Protein AF-0000000067715320 (afdb_homodimer)

Structure (mmCIF, N/CA/C/O backbone):
data_AF-0000000067715320-model_v1
#
loop_
_entity.id
_entity.type
_entity.pdbx_description
1 polymer 'Uncharacterized protein'
#
loop_
_atom_site.group_PDB
_atom_site.id
_atom_site.type_symbol
_atom_site.label_atom_id
_atom_site.label_alt_id
_atom_site.label_comp_id
_atom_site.label_asym_id
_atom_site.label_entity_id
_atom_site.label_seq_id
_atom_site.pdbx_PDB_ins_code
_atom_site.Cartn_x
_atom_site.Cartn_y
_atom_site.Cartn_z
_atom_site.occupancy
_atom_site.B_iso_or_equiv
_atom_site.auth_seq_id
_atom_site.auth_comp_id
_atom_site.auth_asym_id
_atom_site.auth_atom_id
_atom_site.pdbx_PDB_model_num
ATOM 1 N N . MET A 1 1 ? 11.484 23.906 -4.719 1 18.06 1 MET A N 1
ATOM 2 C CA . MET A 1 1 ? 11.25 23.531 -6.109 1 18.06 1 MET A CA 1
ATOM 3 C C . MET A 1 1 ? 12.406 22.703 -6.66 1 18.06 1 MET A C 1
ATOM 5 O O . MET A 1 1 ? 12.586 22.609 -7.875 1 18.06 1 MET A O 1
ATOM 9 N N . GLY A 1 2 ? 13.25 22.422 -5.809 1 20.56 2 GLY A N 1
ATOM 10 C CA . GLY A 1 2 ? 14.312 21.594 -5.254 1 20.56 2 GLY A CA 1
ATOM 11 C C . GLY A 1 2 ? 14.234 20.141 -5.703 1 20.56 2 GLY A C 1
ATOM 12 O O . GLY A 1 2 ? 13.148 19.625 -5.988 1 20.56 2 GLY A O 1
ATOM 13 N N . TYR A 1 3 ? 15.195 19.812 -6.641 1 21.66 3 TYR A N 1
ATOM 14 C CA . TYR A 1 3 ? 15.648 18.5 -7.086 1 21.66 3 TYR A CA 1
ATOM 15 C C . TYR A 1 3 ? 15.453 17.453 -5.992 1 21.66 3 TYR A C 1
ATOM 17 O O . TYR A 1 3 ? 15.672 17.734 -4.812 1 21.66 3 TYR A O 1
ATOM 25 N N . LEU A 1 4 ? 14.242 16.703 -6.074 1 29.47 4 LEU A N 1
ATOM 26 C CA . LEU A 1 4 ? 14.281 15.461 -5.316 1 29.47 4 LEU A CA 1
ATOM 27 C C . LEU A 1 4 ? 15.695 14.891 -5.27 1 29.47 4 LEU A C 1
ATOM 29 O O . LEU A 1 4 ? 16.219 14.445 -6.285 1 29.47 4 LEU A O 1
ATOM 33 N N . GLY A 1 5 ? 16.656 15.609 -5.109 1 28.02 5 GLY A N 1
ATOM 34 C CA . GLY A 1 5 ? 17.984 15.133 -4.754 1 28.02 5 GLY A CA 1
ATOM 35 C C . GLY A 1 5 ? 17.969 13.766 -4.102 1 28.02 5 GLY A C 1
ATOM 36 O O . GLY A 1 5 ? 17.812 13.648 -2.885 1 28.02 5 GLY A O 1
ATOM 37 N N . ILE A 1 6 ? 17.438 12.789 -4.883 1 38.06 6 ILE A N 1
ATOM 38 C CA . ILE A 1 6 ? 17.203 11.352 -4.832 1 38.06 6 ILE A CA 1
ATOM 39 C C . ILE A 1 6 ? 18.469 10.641 -4.363 1 38.06 6 ILE A C 1
ATOM 41 O O . ILE A 1 6 ? 19.422 10.492 -5.125 1 38.06 6 ILE A O 1
ATOM 45 N N . ASP A 1 7 ? 19.062 10.969 -3.422 1 37.03 7 ASP A N 1
ATOM 46 C CA . ASP A 1 7 ? 20.078 10.133 -2.785 1 37.03 7 ASP A CA 1
ATOM 47 C C . ASP A 1 7 ? 19.625 8.68 -2.715 1 37.03 7 ASP A C 1
ATOM 49 O O . 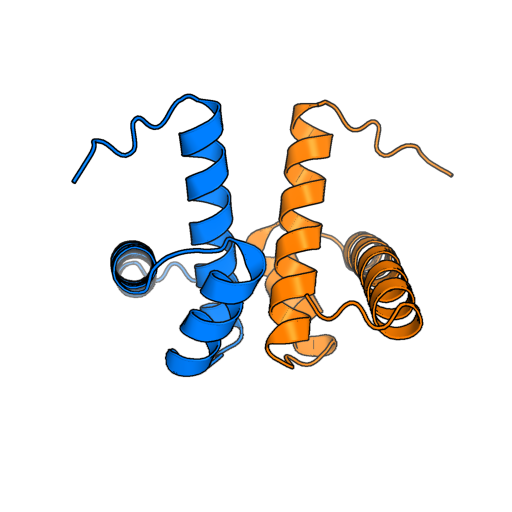ASP A 1 7 ? 18.422 8.391 -2.742 1 37.03 7 ASP A O 1
ATOM 53 N N . ARG A 1 8 ? 20.531 7.773 -3.086 1 42.28 8 ARG A N 1
ATOM 54 C CA . ARG A 1 8 ? 20.297 6.332 -3.109 1 42.28 8 ARG A CA 1
ATOM 55 C C . ARG A 1 8 ? 19.203 5.938 -2.127 1 42.28 8 ARG A C 1
ATOM 57 O O . ARG A 1 8 ? 18.359 5.094 -2.438 1 42.28 8 ARG A O 1
ATOM 64 N N . ASP A 1 9 ? 19.141 6.652 -0.978 1 53.84 9 ASP A N 1
ATOM 65 C CA . ASP A 1 9 ? 18.109 6.492 0.048 1 53.84 9 ASP A CA 1
ATOM 66 C C . ASP A 1 9 ? 16.766 7.02 -0.434 1 53.84 9 ASP A C 1
ATOM 68 O O . ASP A 1 9 ? 15.719 6.465 -0.097 1 53.84 9 ASP A O 1
ATOM 72 N N . ASN A 1 10 ? 16.891 8.039 -1.472 1 62.72 10 ASN A N 1
ATOM 73 C CA . ASN A 1 10 ? 15.672 8.68 -1.943 1 62.72 10 ASN A CA 1
ATOM 74 C C . ASN A 1 10 ? 14.977 7.852 -3.016 1 62.72 10 ASN A C 1
ATOM 76 O O . ASN A 1 10 ? 13.75 7.762 -3.039 1 62.72 10 ASN A O 1
ATOM 80 N N . GLU A 1 11 ? 15.938 7.18 -3.826 1 66.88 11 GLU A N 1
ATOM 81 C CA . GLU A 1 11 ? 15.336 6.383 -4.891 1 66.88 11 GLU A CA 1
ATOM 82 C C . GLU A 1 11 ? 14.555 5.199 -4.324 1 66.88 11 GLU A C 1
ATOM 84 O O . GLU A 1 11 ? 13.445 4.906 -4.773 1 66.88 11 GLU A O 1
ATOM 89 N N . GLU A 1 12 ? 15.18 4.633 -3.348 1 70 12 GLU A N 1
ATOM 90 C CA . GLU A 1 12 ? 14.516 3.494 -2.723 1 70 12 GLU A CA 1
ATOM 91 C C . GLU A 1 12 ? 13.227 3.926 -2.029 1 70 12 GLU A C 1
ATOM 93 O O . GLU A 1 12 ? 12.211 3.221 -2.094 1 70 12 GLU A O 1
ATOM 98 N N . HIS A 1 13 ? 13.352 5.066 -1.397 1 77 13 HIS A N 1
ATOM 99 C CA . HIS A 1 13 ? 12.172 5.617 -0.732 1 77 13 HIS A CA 1
ATOM 100 C C . HIS A 1 13 ? 11.055 5.895 -1.729 1 77 13 HIS A C 1
ATOM 102 O O . HIS A 1 13 ? 9.906 5.523 -1.494 1 77 13 HIS A O 1
ATOM 108 N N . ASN A 1 14 ? 11.398 6.465 -2.863 1 81 14 ASN A N 1
ATOM 109 C CA . ASN A 1 14 ? 10.414 6.77 -3.895 1 81 14 ASN A CA 1
ATOM 110 C C . ASN A 1 14 ? 9.805 5.5 -4.48 1 81 14 ASN A C 1
ATOM 112 O O . ASN A 1 14 ? 8.602 5.449 -4.746 1 81 14 ASN A O 1
ATOM 116 N N . ILE A 1 15 ? 10.641 4.555 -4.672 1 85.06 15 ILE A N 1
ATOM 117 C CA . ILE A 1 15 ? 10.164 3.275 -5.195 1 85.06 15 ILE A CA 1
ATOM 118 C C . ILE A 1 15 ? 9.148 2.668 -4.234 1 85.06 15 ILE A C 1
ATOM 120 O O . ILE A 1 15 ? 8.125 2.133 -4.664 1 85.06 15 ILE A O 1
ATOM 124 N N . HIS A 1 16 ? 9.398 2.816 -2.967 1 86.12 16 HIS A N 1
ATOM 125 C CA . HIS A 1 16 ? 8.492 2.287 -1.956 1 86.12 16 HIS A CA 1
ATOM 126 C C . HIS A 1 16 ? 7.129 2.961 -2.033 1 86.12 16 HIS A C 1
ATOM 128 O O . HIS A 1 16 ? 6.094 2.289 -1.987 1 86.12 16 HIS A O 1
ATOM 134 N N . ILE A 1 17 ? 7.168 4.227 -2.197 1 93.19 17 ILE A N 1
ATOM 135 C CA . ILE A 1 17 ? 5.918 4.977 -2.225 1 93.19 17 ILE A CA 1
ATOM 136 C C . ILE A 1 17 ? 5.133 4.629 -3.486 1 93.19 17 ILE A C 1
ATOM 138 O O . ILE A 1 17 ? 3.924 4.402 -3.43 1 93.19 17 ILE A O 1
ATOM 142 N N . CYS A 1 18 ? 5.836 4.535 -4.594 1 92.75 18 CYS A N 1
ATOM 143 C CA . CYS A 1 18 ? 5.176 4.188 -5.852 1 92.75 18 CYS A CA 1
ATOM 144 C C . CYS A 1 18 ? 4.57 2.793 -5.777 1 92.75 18 CYS A C 1
ATOM 146 O O . CYS A 1 18 ? 3.451 2.574 -6.246 1 92.75 18 CYS A O 1
ATOM 148 N N . THR A 1 19 ? 5.34 1.893 -5.23 1 93.06 19 THR A N 1
ATOM 149 C CA . THR A 1 19 ? 4.836 0.53 -5.102 1 93.06 19 THR A CA 1
ATOM 150 C C . THR A 1 19 ? 3.6 0.491 -4.207 1 93.06 19 THR A C 1
ATOM 152 O O . THR A 1 19 ? 2.643 -0.232 -4.488 1 93.06 19 THR A O 1
ATOM 155 N N . THR A 1 20 ? 3.617 1.262 -3.125 1 95.25 20 THR A N 1
ATOM 156 C CA . THR A 1 20 ? 2.461 1.334 -2.24 1 95.25 20 THR A CA 1
ATOM 157 C C . THR A 1 20 ? 1.254 1.913 -2.975 1 95.25 20 THR A C 1
ATOM 159 O O . THR A 1 20 ? 0.144 1.389 -2.865 1 95.25 20 THR A O 1
ATOM 162 N N . ALA A 1 21 ? 1.438 2.992 -3.648 1 95.94 21 ALA A N 1
ATOM 163 C CA . ALA A 1 21 ? 0.348 3.58 -4.422 1 95.94 21 ALA A CA 1
ATOM 164 C C . ALA A 1 21 ? -0.224 2.572 -5.418 1 95.94 21 ALA A C 1
ATOM 166 O O . ALA A 1 21 ? -1.443 2.447 -5.551 1 95.94 21 ALA A O 1
ATOM 167 N N . ASP A 1 22 ? 0.657 1.841 -6.133 1 94.94 22 ASP A N 1
ATOM 168 C CA . ASP A 1 22 ? 0.228 0.822 -7.086 1 94.94 22 ASP A CA 1
ATOM 169 C C . ASP A 1 22 ? -0.602 -0.26 -6.398 1 94.94 22 ASP A C 1
ATOM 171 O O . ASP A 1 22 ? -1.621 -0.702 -6.934 1 94.94 22 ASP A O 1
ATOM 175 N N . ALA A 1 23 ? -0.175 -0.66 -5.246 1 95.56 23 ALA A N 1
ATOM 176 C CA . ALA A 1 23 ? -0.895 -1.659 -4.461 1 95.56 23 ALA A CA 1
ATOM 177 C C . ALA A 1 23 ? -2.281 -1.156 -4.07 1 95.56 23 ALA A C 1
ATOM 179 O O . ALA A 1 23 ? -3.256 -1.913 -4.105 1 95.56 23 ALA A O 1
ATOM 180 N N . LEU A 1 24 ? -2.387 0.057 -3.684 1 97.44 24 LEU A N 1
ATOM 181 C CA . LEU A 1 24 ? -3.672 0.651 -3.336 1 97.44 24 LEU A CA 1
ATOM 182 C C . LEU A 1 24 ? -4.602 0.686 -4.547 1 97.44 24 LEU A C 1
ATOM 184 O O . LEU A 1 24 ? -5.785 0.356 -4.438 1 97.44 24 LEU A O 1
ATOM 188 N N . TYR A 1 25 ? -4.062 1.034 -5.68 1 94.81 25 TYR A N 1
ATOM 189 C CA . TYR A 1 25 ? -4.84 0.988 -6.91 1 94.81 25 TYR A CA 1
ATOM 190 C C . TYR A 1 25 ? -5.332 -0.427 -7.195 1 94.81 25 TYR A C 1
ATOM 192 O O . TYR A 1 25 ? -6.488 -0.627 -7.566 1 94.81 25 TYR A O 1
ATOM 200 N N . GLU A 1 26 ? -4.375 -1.311 -7.055 1 94.5 26 GLU A N 1
ATOM 201 C CA . GLU A 1 26 ? -4.723 -2.709 -7.289 1 94.5 26 GLU A CA 1
ATOM 202 C C . GLU A 1 26 ? -5.875 -3.148 -6.395 1 94.5 26 GLU A C 1
ATOM 204 O O . GLU A 1 26 ? -6.711 -3.957 -6.801 1 94.5 26 GLU A O 1
ATOM 209 N N . ALA A 1 27 ? -5.914 -2.664 -5.227 1 96.12 27 ALA A N 1
ATOM 210 C CA . ALA A 1 27 ? -6.973 -2.971 -4.266 1 96.12 27 ALA A CA 1
ATOM 211 C C . ALA A 1 27 ? -8.219 -2.129 -4.535 1 96.12 27 ALA A C 1
ATOM 213 O O . ALA A 1 27 ? -9.148 -2.109 -3.729 1 96.12 27 ALA A O 1
ATOM 214 N N . GLN A 1 28 ? -8.188 -1.344 -5.574 1 95.06 28 GLN A N 1
ATOM 215 C CA . GLN A 1 28 ? -9.312 -0.543 -6.051 1 95.06 28 GLN A CA 1
ATOM 216 C C . GLN A 1 28 ? -9.672 0.552 -5.047 1 95.06 28 GLN A C 1
ATOM 218 O O . GLN A 1 28 ? -10.844 0.906 -4.898 1 95.06 28 GLN A O 1
ATOM 223 N N . VAL A 1 29 ? -8.781 1.015 -4.352 1 96 29 VAL A N 1
ATOM 224 C CA . VAL A 1 29 ? -8.969 2.17 -3.482 1 96 29 VAL A CA 1
ATOM 225 C C . VAL A 1 29 ? -9.148 3.43 -4.328 1 96 29 VAL A C 1
ATOM 227 O O . VAL A 1 29 ? -8.461 3.605 -5.34 1 96 29 VAL A O 1
ATOM 230 N N . SER A 1 30 ? -10.031 4.266 -3.846 1 96 30 SER A N 1
ATOM 231 C CA . SER A 1 30 ? -10.289 5.48 -4.613 1 96 30 SER A CA 1
ATOM 232 C C . SER A 1 30 ? -9.086 6.418 -4.574 1 96 30 SER A C 1
ATOM 234 O O . SER A 1 30 ? -8.328 6.43 -3.6 1 96 30 SER A O 1
ATOM 236 N N . VAL A 1 31 ? -9 7.309 -5.637 1 95.56 31 VAL A N 1
ATO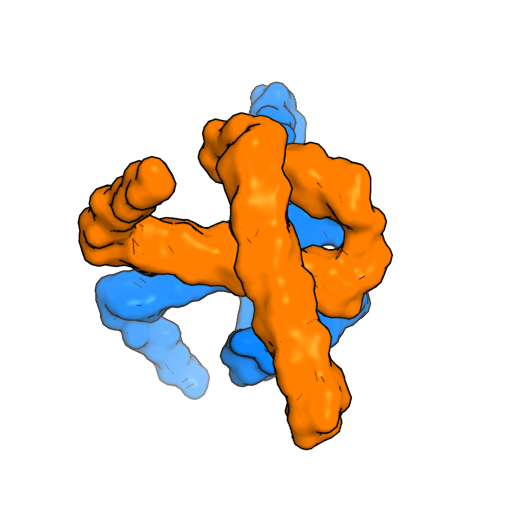M 237 C CA . VAL A 1 31 ? -7.875 8.234 -5.746 1 95.56 31 VAL A CA 1
ATOM 238 C C . VAL A 1 31 ? -7.855 9.172 -4.539 1 95.56 31 VAL A C 1
ATOM 240 O O . VAL A 1 31 ? -6.789 9.5 -4.02 1 95.56 31 VAL A O 1
ATOM 243 N N . TYR A 1 32 ? -9.008 9.578 -4.133 1 96.31 32 TYR A N 1
ATOM 244 C CA . TYR A 1 32 ? -9.117 10.453 -2.969 1 96.31 32 TYR A CA 1
ATOM 245 C C . TYR A 1 32 ? -8.539 9.781 -1.728 1 96.31 32 TYR A C 1
ATOM 247 O O . TYR A 1 32 ? -7.777 10.406 -0.977 1 96.31 32 TYR A O 1
ATOM 255 N N . GLU A 1 33 ? -8.867 8.578 -1.537 1 96.44 33 GLU A N 1
ATOM 256 C CA . GLU A 1 33 ? -8.383 7.828 -0.386 1 96.44 33 GLU A CA 1
ATOM 257 C C . GLU A 1 33 ? -6.887 7.543 -0.507 1 96.44 33 GLU A C 1
ATOM 259 O O . GLU A 1 33 ? -6.172 7.512 0.498 1 96.44 33 GLU A O 1
ATOM 264 N N . ILE A 1 34 ? -6.387 7.344 -1.718 1 97.31 34 ILE A N 1
ATOM 265 C CA . ILE A 1 34 ? -4.957 7.148 -1.937 1 97.31 34 ILE A CA 1
ATOM 266 C C . ILE A 1 34 ? -4.199 8.414 -1.537 1 97.31 34 ILE A C 1
ATOM 268 O O . ILE A 1 34 ? -3.162 8.336 -0.876 1 97.31 34 ILE A O 1
ATOM 272 N N . HIS A 1 35 ? -4.707 9.578 -1.853 1 95.88 35 HIS A N 1
ATOM 273 C CA . HIS A 1 35 ? -4.117 10.852 -1.453 1 95.88 35 HIS A CA 1
ATOM 274 C C . HIS A 1 35 ? -3.982 10.945 0.063 1 95.88 35 HIS A C 1
ATOM 276 O O . HIS A 1 35 ? -2.914 11.281 0.577 1 95.88 35 HIS A O 1
ATOM 282 N N . ARG A 1 36 ? -5.039 10.648 0.688 1 95.94 36 ARG A N 1
ATOM 283 C CA . ARG A 1 36 ? -5.074 10.758 2.143 1 95.94 36 ARG A CA 1
ATOM 284 C C . ARG A 1 36 ? -4.039 9.836 2.783 1 95.94 36 ARG A C 1
ATOM 286 O O . ARG A 1 36 ? -3.289 10.258 3.666 1 95.94 36 ARG A O 1
ATOM 293 N N . VAL A 1 37 ? -4.027 8.602 2.342 1 95.31 37 VAL A N 1
ATOM 294 C CA . VAL A 1 37 ? -3.16 7.59 2.936 1 95.31 37 VAL A CA 1
ATOM 295 C C . VAL A 1 37 ? -1.697 7.953 2.691 1 95.31 37 VAL A C 1
ATOM 297 O O . VAL A 1 37 ? -0.88 7.918 3.613 1 95.31 37 VAL A O 1
ATOM 300 N N . LEU A 1 38 ? -1.332 8.297 1.469 1 95.25 38 LEU A N 1
ATOM 301 C CA . LEU A 1 38 ? 0.053 8.641 1.171 1 95.25 38 LEU A CA 1
ATOM 302 C C . LEU A 1 38 ? 0.481 9.883 1.953 1 95.25 38 LEU A C 1
ATOM 304 O O . LEU A 1 38 ? 1.612 9.953 2.438 1 95.25 38 LEU A O 1
ATOM 308 N N . ALA A 1 39 ? -0.383 10.875 2.039 1 94.12 39 ALA A N 1
ATOM 309 C CA . ALA A 1 39 ? -0.08 12.07 2.816 1 94.12 39 ALA A CA 1
ATOM 310 C C . ALA A 1 39 ? 0.195 11.727 4.277 1 94.12 39 ALA A C 1
ATOM 312 O O . ALA A 1 39 ? 1.142 12.242 4.875 1 94.12 39 ALA A O 1
ATOM 313 N N . LYS A 1 40 ? -0.628 10.883 4.816 1 91.62 40 LYS A N 1
ATOM 314 C CA . LYS A 1 40 ? -0.534 10.5 6.223 1 91.62 40 LYS A CA 1
ATOM 315 C C . LYS A 1 40 ? 0.755 9.734 6.5 1 91.62 40 LYS A C 1
ATOM 317 O O . LYS A 1 40 ? 1.434 9.984 7.496 1 91.62 40 LYS A O 1
ATOM 322 N N . PHE A 1 41 ? 1.154 8.75 5.645 1 91.62 41 PHE A N 1
ATOM 323 C CA . PHE A 1 41 ? 2.238 7.812 5.91 1 91.62 41 PHE A CA 1
ATOM 324 C C . PHE A 1 41 ? 3.588 8.43 5.57 1 91.62 41 PHE A C 1
ATOM 326 O O . PHE A 1 41 ? 4.605 8.078 6.168 1 91.62 41 PHE A O 1
ATOM 333 N N . TRP A 1 42 ? 3.574 9.281 4.645 1 91.44 42 TRP A N 1
ATOM 334 C CA . TRP A 1 42 ? 4.875 9.75 4.188 1 91.44 42 TRP A CA 1
ATOM 335 C C . TRP A 1 42 ? 4.953 11.273 4.238 1 91.44 42 TRP A C 1
ATOM 337 O O . TRP A 1 42 ? 5.914 11.867 3.744 1 91.44 42 TRP A O 1
ATOM 347 N N . ASN A 1 43 ? 3.965 11.938 4.777 1 90.56 43 ASN A N 1
ATOM 348 C CA . ASN A 1 43 ? 3.936 13.391 4.934 1 90.56 43 ASN A CA 1
ATOM 349 C C . ASN A 1 43 ? 4.199 14.102 3.609 1 90.56 43 ASN A C 1
ATOM 351 O O . ASN A 1 43 ? 5.047 14.992 3.535 1 90.56 43 ASN A O 1
ATOM 355 N N . LEU A 1 44 ? 3.613 13.656 2.592 1 91.19 44 LEU A N 1
ATOM 356 C CA . LEU A 1 44 ? 3.785 14.219 1.256 1 91.19 44 LEU A CA 1
ATOM 357 C C . LEU A 1 44 ? 2.793 15.352 1.007 1 91.19 44 LEU A C 1
ATOM 359 O O . LEU A 1 44 ? 1.684 15.336 1.543 1 91.19 44 LEU A O 1
ATOM 363 N N . THR A 1 45 ? 3.268 16.266 0.203 1 92.62 45 THR A N 1
ATOM 364 C CA . THR A 1 45 ? 2.355 17.312 -0.248 1 92.62 45 THR A CA 1
ATOM 365 C C . THR A 1 45 ? 1.438 16.781 -1.35 1 92.62 45 THR A C 1
ATOM 367 O O . THR A 1 45 ? 1.708 15.75 -1.95 1 92.62 45 THR A O 1
ATOM 370 N N . CYS A 1 46 ? 0.368 17.594 -1.547 1 93.19 46 CYS A N 1
ATOM 371 C CA . CYS A 1 46 ? -0.558 17.25 -2.617 1 93.19 46 CYS A CA 1
ATOM 372 C C . CYS A 1 46 ? 0.164 17.172 -3.959 1 93.19 46 CYS A C 1
ATOM 374 O O . C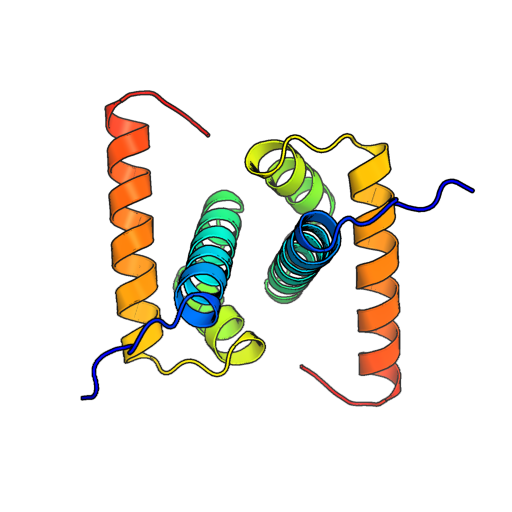YS A 1 46 ? -0.056 16.234 -4.734 1 93.19 46 CYS A O 1
ATOM 376 N N . HIS A 1 47 ? 1.037 18.094 -4.16 1 92.31 47 HIS A N 1
ATOM 377 C CA . HIS A 1 47 ? 1.751 18.141 -5.434 1 92.31 47 HIS A CA 1
ATOM 378 C C . HIS A 1 47 ? 2.637 16.906 -5.605 1 92.31 47 HIS A C 1
ATOM 380 O O . HIS A 1 47 ? 2.641 16.281 -6.668 1 92.31 47 HIS A O 1
ATOM 386 N N . GLN A 1 48 ? 3.322 16.578 -4.648 1 92.5 48 GLN A N 1
ATOM 387 C CA . GLN A 1 48 ? 4.176 15.391 -4.68 1 92.5 48 GLN A CA 1
ATOM 388 C C . GLN A 1 48 ? 3.352 14.125 -4.906 1 92.5 48 GLN A C 1
ATOM 390 O O . GLN A 1 48 ? 3.752 13.242 -5.672 1 92.5 48 GLN A O 1
ATOM 395 N N . ILE A 1 49 ? 2.203 14.062 -4.258 1 94.94 49 ILE A N 1
ATOM 396 C CA . ILE A 1 49 ? 1.334 12.898 -4.398 1 94.94 49 ILE A CA 1
ATOM 397 C C . ILE A 1 49 ? 0.843 12.789 -5.84 1 94.94 49 ILE A C 1
ATOM 399 O O . ILE A 1 49 ? 0.838 11.703 -6.426 1 94.94 49 ILE A O 1
ATOM 403 N N . GLU A 1 50 ? 0.482 13.859 -6.379 1 94.38 50 GLU A N 1
ATOM 404 C CA . GLU A 1 50 ? 0 13.859 -7.754 1 94.38 50 GLU A CA 1
ATOM 405 C C . GLU A 1 50 ? 1.086 13.398 -8.719 1 94.38 50 GLU A C 1
ATOM 407 O O . GLU A 1 50 ? 0.809 12.648 -9.656 1 94.38 50 GLU A O 1
ATOM 412 N N . GLU A 1 51 ? 2.24 13.82 -8.508 1 92.56 51 GLU A N 1
ATOM 413 C CA . GLU A 1 51 ? 3.35 13.375 -9.352 1 92.56 51 GLU A CA 1
ATOM 414 C C . GLU A 1 51 ? 3.535 11.867 -9.266 1 92.56 51 GLU A C 1
ATOM 416 O O . GLU A 1 51 ? 3.736 11.203 -10.289 1 92.56 51 GLU A O 1
ATOM 421 N N . ILE A 1 52 ? 3.568 11.398 -8.086 1 92.56 52 ILE A N 1
ATOM 422 C CA . ILE A 1 52 ? 3.717 9.961 -7.855 1 92.56 52 ILE A CA 1
ATOM 423 C C . ILE A 1 52 ? 2.59 9.211 -8.555 1 92.56 52 ILE A C 1
ATOM 425 O O . ILE A 1 52 ? 2.832 8.211 -9.242 1 92.56 52 ILE A O 1
ATOM 429 N N . LEU A 1 53 ? 1.351 9.656 -8.344 1 95.69 53 LEU A N 1
ATOM 430 C CA . LEU A 1 53 ? 0.204 8.969 -8.922 1 95.69 53 LEU A CA 1
ATOM 431 C C . LEU A 1 53 ? 0.261 9.008 -10.445 1 95.69 53 LEU A C 1
ATOM 433 O O . LEU A 1 53 ? -0.148 8.055 -11.117 1 95.69 53 LEU A O 1
ATOM 437 N N . ASP A 1 54 ? 0.792 10.062 -10.969 1 93.56 54 ASP A N 1
ATOM 438 C CA . ASP A 1 54 ? 0.954 10.148 -12.414 1 93.56 54 ASP A CA 1
ATOM 439 C C . ASP A 1 54 ? 1.907 9.07 -12.922 1 93.56 54 ASP A C 1
ATOM 441 O O . ASP A 1 54 ? 1.625 8.406 -13.922 1 93.56 54 ASP A O 1
AT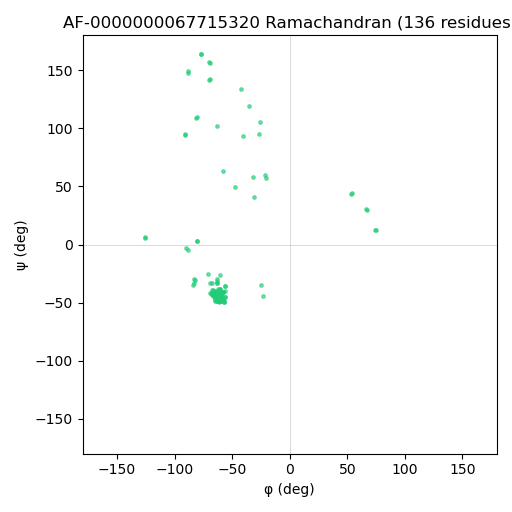OM 445 N N . ILE A 1 55 ? 2.979 8.992 -12.273 1 92.19 55 ILE A N 1
ATOM 446 C CA . ILE A 1 55 ? 3.975 7.992 -12.641 1 92.19 55 ILE A CA 1
ATOM 447 C C . ILE A 1 55 ? 3.355 6.598 -12.57 1 92.19 55 ILE A C 1
ATOM 449 O O . ILE A 1 55 ? 3.516 5.793 -13.492 1 92.19 55 ILE A O 1
ATOM 453 N N . VAL A 1 56 ? 2.658 6.316 -11.5 1 93.31 56 VAL A N 1
ATOM 454 C CA . VAL A 1 56 ? 2.09 4.992 -11.266 1 93.31 56 VAL A CA 1
ATOM 455 C C . VAL A 1 56 ? 0.99 4.711 -12.281 1 93.31 56 VAL A C 1
ATOM 457 O O . VAL A 1 56 ? 0.908 3.609 -12.828 1 93.31 56 VAL A O 1
ATOM 460 N N . ASP A 1 57 ? 0.196 5.672 -12.492 1 90.94 57 ASP A N 1
ATOM 461 C CA . ASP A 1 57 ? -0.876 5.504 -13.469 1 90.94 57 ASP A CA 1
ATOM 462 C C . ASP A 1 57 ? -0.315 5.195 -14.852 1 90.94 57 ASP A C 1
ATOM 464 O O . ASP A 1 57 ? -0.842 4.336 -15.57 1 90.94 57 ASP A O 1
ATOM 468 N N . GLU A 1 58 ? 0.653 5.863 -15.203 1 89.12 58 GLU A N 1
ATOM 469 C CA . GLU A 1 58 ? 1.275 5.609 -16.5 1 89.12 58 GLU A CA 1
ATOM 470 C C . GLU A 1 58 ? 1.814 4.184 -16.578 1 89.12 58 GLU A C 1
ATOM 472 O O . GLU A 1 58 ? 1.606 3.494 -17.578 1 89.12 58 GLU A O 1
ATOM 477 N N . ALA A 1 59 ? 2.539 3.828 -15.586 1 87.06 59 ALA A N 1
ATOM 478 C CA . ALA A 1 59 ? 3.074 2.471 -15.547 1 87.06 59 ALA A CA 1
ATOM 479 C C . ALA A 1 59 ? 1.957 1.437 -15.648 1 87.06 59 ALA A C 1
ATOM 481 O O . ALA A 1 59 ? 2.105 0.418 -16.328 1 87.06 59 ALA A O 1
ATOM 482 N N . ARG A 1 60 ? 0.806 1.675 -14.969 1 88.38 60 ARG A N 1
ATOM 483 C CA . ARG A 1 60 ? -0.319 0.745 -14.992 1 88.38 60 ARG A CA 1
ATOM 484 C C . ARG A 1 60 ? -0.947 0.685 -16.375 1 88.38 60 ARG A C 1
ATOM 486 O O . ARG A 1 60 ? -1.337 -0.388 -16.844 1 88.38 60 ARG A O 1
ATOM 493 N N . ARG A 1 61 ? -1.025 1.775 -16.969 1 86.88 61 ARG A N 1
ATOM 494 C CA . ARG A 1 61 ? -1.56 1.816 -18.328 1 86.88 61 ARG A CA 1
ATOM 495 C C . ARG A 1 61 ? -0.664 1.046 -19.297 1 86.88 61 ARG A C 1
ATOM 497 O O . ARG A 1 61 ? -1.154 0.308 -20.156 1 86.88 61 ARG A O 1
ATOM 504 N N . ASP A 1 62 ? 0.563 1.194 -19.141 1 84.69 62 ASP A N 1
ATOM 505 C CA . ASP A 1 62 ? 1.513 0.482 -19.984 1 84.69 62 ASP A CA 1
ATOM 506 C C . ASP A 1 62 ? 1.387 -1.028 -19.812 1 84.69 62 ASP A C 1
ATOM 508 O O . ASP A 1 62 ? 1.425 -1.781 -20.781 1 84.69 62 ASP A O 1
ATOM 512 N N . ARG A 1 63 ? 1.244 -1.455 -18.578 1 80.12 63 ARG A N 1
ATOM 513 C CA . ARG A 1 63 ? 1.103 -2.879 -18.297 1 80.12 63 ARG A CA 1
ATOM 514 C C . ARG A 1 63 ? -0.183 -3.434 -18.906 1 80.12 63 ARG A C 1
ATOM 516 O O . ARG A 1 63 ? -0.197 -4.547 -19.422 1 80.12 63 ARG A O 1
ATOM 523 N N . ARG A 1 64 ? -1.216 -2.678 -18.766 1 81.88 64 ARG A N 1
ATOM 524 C CA . ARG A 1 64 ? -2.492 -3.102 -19.328 1 81.88 64 ARG A CA 1
ATOM 525 C C . ARG A 1 64 ? -2.412 -3.199 -20.859 1 81.88 64 ARG A C 1
ATOM 527 O O . ARG A 1 64 ? -2.949 -4.137 -21.453 1 81.88 64 ARG A O 1
ATOM 534 N N . ALA A 1 65 ? -1.786 -2.252 -21.406 1 82.38 65 ALA A N 1
ATOM 535 C CA . ALA A 1 65 ? -1.667 -2.238 -22.859 1 82.38 65 ALA A CA 1
ATOM 536 C C . ALA A 1 65 ? -0.874 -3.443 -23.344 1 82.38 65 ALA A C 1
ATOM 538 O O . ALA A 1 65 ? -1.161 -3.986 -24.422 1 82.38 65 ALA A O 1
ATOM 539 N N . LEU A 1 66 ? 0.028 -3.871 -22.547 1 84.44 66 LEU A N 1
ATOM 540 C CA . LEU A 1 66 ? 0.896 -4.984 -22.906 1 84.44 66 LEU A CA 1
ATOM 541 C C . LEU A 1 66 ? 0.273 -6.316 -22.516 1 84.44 66 LEU A C 1
ATOM 543 O O . LEU A 1 66 ? 0.779 -7.379 -22.875 1 84.44 66 LEU A O 1
ATOM 547 N N . GLY A 1 67 ? -0.861 -6.238 -21.844 1 74.94 67 GLY A N 1
ATOM 548 C CA . GLY A 1 67 ? -1.521 -7.449 -21.375 1 74.94 67 GLY A CA 1
ATOM 549 C C . GLY A 1 67 ? -0.839 -8.078 -20.188 1 74.94 67 GLY A C 1
ATOM 550 O O . GLY A 1 67 ? -0.943 -9.289 -19.969 1 74.94 67 GLY A O 1
ATOM 551 N N . VAL A 1 68 ? 0.049 -7.336 -19.625 1 64.25 68 VAL A N 1
ATOM 552 C CA . VAL A 1 68 ? 0.779 -7.848 -18.469 1 64.25 68 VAL A CA 1
ATOM 553 C C . VAL A 1 68 ? 0.048 -7.469 -17.188 1 64.25 68 VAL A C 1
ATOM 555 O O . VAL A 1 68 ? -0.348 -6.312 -17.016 1 64.25 68 VAL A O 1
ATOM 558 N N . ASP A 1 69 ? -0.732 -8.219 -16.641 1 57.62 69 ASP A N 1
ATOM 559 C CA . ASP A 1 69 ? -1.342 -7.98 -15.336 1 57.62 69 ASP A CA 1
ATOM 560 C C . ASP A 1 69 ? -0.387 -8.359 -14.203 1 57.62 69 ASP A C 1
ATOM 562 O O . ASP A 1 69 ? 0.307 -9.375 -14.289 1 57.62 69 ASP A O 1
ATOM 566 N N . ILE A 1 70 ? 0.037 -7.293 -13.586 1 54.19 70 ILE A N 1
ATOM 567 C CA . ILE A 1 70 ? 0.786 -7.758 -12.422 1 54.19 70 ILE A CA 1
ATOM 568 C C . ILE A 1 70 ? -0.096 -8.672 -11.57 1 54.19 70 ILE A C 1
ATOM 570 O O . ILE A 1 70 ? -1.309 -8.469 -11.484 1 54.19 70 ILE A O 1
ATOM 574 N N . MET B 1 1 ? 12.039 -21.203 14.57 1 18.52 1 MET B N 1
ATOM 575 C CA . MET B 1 1 ? 11.562 -19.844 14.766 1 18.52 1 MET B CA 1
ATOM 576 C C . MET B 1 1 ? 12.383 -18.859 13.938 1 18.52 1 MET B C 1
ATOM 578 O O . MET B 1 1 ? 13.477 -18.469 14.336 1 18.52 1 MET B O 1
ATOM 582 N N . GLY B 1 2 ? 12.641 -19.125 12.766 1 22.44 2 GLY B N 1
ATOM 583 C CA . GLY B 1 2 ? 13.617 -18.844 11.727 1 22.44 2 GLY B CA 1
ATOM 584 C C . GLY B 1 2 ? 13.648 -17.375 11.336 1 22.44 2 GLY B C 1
ATOM 585 O O . GLY B 1 2 ? 12.602 -16.734 11.25 1 22.44 2 GLY B O 1
ATOM 586 N N . TYR B 1 3 ? 14.68 -16.75 11.883 1 23 3 TYR B N 1
ATOM 587 C CA . TYR B 1 3 ? 15.18 -15.398 11.664 1 23 3 TYR B CA 1
ATOM 588 C C . TYR B 1 3 ? 15.133 -15.039 10.18 1 23 3 TYR B C 1
ATOM 590 O O . TYR B 1 3 ? 15.508 -15.844 9.328 1 23 3 TYR B O 1
ATOM 598 N N . LEU B 1 4 ? 14.039 -14.422 9.789 1 30.67 4 LEU B N 1
ATOM 599 C CA . LEU B 1 4 ? 14.234 -13.711 8.531 1 30.67 4 LEU B CA 1
ATOM 600 C C . LEU B 1 4 ? 15.664 -13.195 8.406 1 30.67 4 LEU B C 1
ATOM 602 O O . LEU B 1 4 ? 16.125 -12.422 9.242 1 30.67 4 LEU B O 1
ATOM 606 N N . GLY B 1 5 ? 16.594 -13.992 8.469 1 30.56 5 GLY B N 1
ATOM 607 C CA . GLY B 1 5 ? 17.922 -13.586 8.047 1 30.56 5 GLY B CA 1
ATOM 608 C C . GLY B 1 5 ? 17.922 -12.383 7.121 1 30.56 5 GLY B C 1
ATOM 609 O O . GLY B 1 5 ? 17.844 -12.539 5.898 1 30.56 5 GLY B O 1
ATOM 610 N N . ILE B 1 6 ? 17.328 -11.312 7.668 1 36.97 6 ILE B N 1
ATOM 611 C CA . ILE B 1 6 ? 17.016 -10.023 7.062 1 36.97 6 ILE B CA 1
ATOM 612 C C . ILE B 1 6 ? 18.297 -9.383 6.527 1 36.97 6 ILE B C 1
ATOM 614 O O . ILE B 1 6 ? 19.188 -9.031 7.297 1 36.97 6 ILE B O 1
ATOM 618 N N . ASP B 1 7 ? 18.891 -9.867 5.699 1 38 7 ASP B N 1
ATOM 619 C CA . ASP B 1 7 ? 19.844 -9.094 4.926 1 38 7 ASP B CA 1
ATOM 620 C C . ASP B 1 7 ? 19.359 -7.664 4.707 1 38 7 ASP B C 1
ATOM 622 O O . ASP B 1 7 ? 18.141 -7.426 4.621 1 38 7 ASP B O 1
ATOM 626 N N . ARG B 1 8 ? 20.172 -6.785 5.227 1 44.22 8 ARG B N 1
ATOM 627 C CA . ARG B 1 8 ? 19.859 -5.359 5.176 1 44.22 8 ARG B CA 1
ATOM 628 C C . ARG B 1 8 ? 18.906 -5.047 4.031 1 44.22 8 ARG B C 1
ATOM 630 O O . ARG B 1 8 ? 17.984 -4.234 4.184 1 44.22 8 ARG B O 1
ATOM 637 N N . ASP B 1 9 ? 19.234 -5.672 2.85 1 54.5 9 ASP B N 1
ATOM 638 C CA . ASP B 1 9 ? 18.328 -5.57 1.705 1 54.5 9 ASP B CA 1
ATOM 639 C C . ASP B 1 9 ? 16.953 -6.16 2.031 1 54.5 9 ASP B C 1
ATOM 641 O O . ASP B 1 9 ? 15.93 -5.652 1.572 1 54.5 9 ASP B O 1
ATOM 645 N N . ASN B 1 10 ? 17.062 -7.164 3.068 1 63.41 10 ASN B N 1
ATOM 646 C CA . ASN B 1 10 ? 15.836 -7.875 3.426 1 63.41 10 ASN B CA 1
ATOM 647 C C . ASN B 1 10 ? 15 -7.078 4.422 1 63.41 10 ASN B C 1
ATOM 649 O O 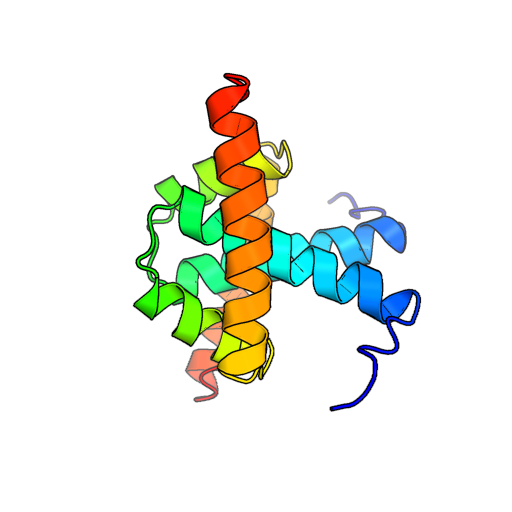. ASN B 1 10 ? 13.766 -7.066 4.332 1 63.41 10 ASN B O 1
ATOM 653 N N . GLU B 1 11 ? 15.836 -6.312 5.312 1 67.69 11 GLU B N 1
ATOM 654 C CA . GLU B 1 11 ? 15.094 -5.555 6.312 1 67.69 11 GLU B CA 1
ATOM 655 C C . GLU B 1 11 ? 14.312 -4.41 5.672 1 67.69 11 GLU B C 1
ATOM 657 O O . GLU B 1 11 ? 13.148 -4.176 6.008 1 67.69 11 GLU B O 1
ATOM 662 N N . GLU B 1 12 ? 14.992 -3.791 4.75 1 70.75 12 GLU B N 1
ATOM 663 C CA . GLU B 1 12 ? 14.32 -2.689 4.062 1 70.75 12 GLU B CA 1
ATOM 664 C C . GLU B 1 12 ? 13.133 -3.186 3.248 1 70.75 12 GLU B C 1
ATOM 666 O O . GLU B 1 12 ? 12.086 -2.537 3.217 1 70.75 12 GLU B O 1
ATOM 671 N N . HIS B 1 13 ? 13.383 -4.316 2.627 1 78.25 13 HIS B N 1
ATOM 672 C CA . HIS B 1 13 ? 12.312 -4.938 1.856 1 78.25 13 HIS B CA 1
ATOM 673 C C . HIS B 1 13 ? 11.117 -5.273 2.744 1 78.25 13 HIS B C 1
ATOM 675 O O . HIS B 1 13 ? 9.977 -4.961 2.4 1 78.25 13 HIS B O 1
ATOM 681 N N . ASN B 1 14 ? 11.383 -5.82 3.889 1 81.31 14 ASN B N 1
ATOM 682 C CA . ASN B 1 14 ? 10.32 -6.18 4.824 1 81.31 14 ASN B CA 1
ATOM 683 C C . ASN B 1 14 ? 9.594 -4.949 5.352 1 81.31 14 ASN B C 1
ATOM 685 O O . ASN B 1 14 ? 8.367 -4.961 5.508 1 81.31 14 ASN B O 1
ATOM 689 N N . ILE B 1 15 ? 10.344 -3.963 5.629 1 84.88 15 ILE B N 1
ATOM 690 C CA . ILE B 1 15 ? 9.758 -2.717 6.109 1 84.88 15 ILE B CA 1
ATOM 691 C C . ILE B 1 15 ? 8.812 -2.154 5.055 1 84.88 15 ILE B C 1
ATOM 693 O O . ILE B 1 15 ? 7.723 -1.676 5.383 1 84.88 15 ILE B O 1
ATOM 697 N N . HIS B 1 16 ? 9.195 -2.283 3.812 1 86.25 16 HIS B N 1
ATOM 698 C CA . HIS B 1 16 ? 8.359 -1.797 2.719 1 86.25 16 HIS B CA 1
ATOM 699 C C . HIS B 1 16 ? 7.031 -2.547 2.662 1 86.25 16 HIS B C 1
ATOM 701 O O . HIS B 1 16 ? 5.973 -1.934 2.51 1 86.25 16 HIS B O 1
ATOM 707 N N . ILE B 1 17 ? 7.133 -3.805 2.814 1 93.62 17 ILE B N 1
ATOM 708 C CA . ILE B 1 17 ? 5.93 -4.625 2.725 1 93.62 17 ILE B CA 1
ATOM 709 C C . ILE B 1 17 ? 5.008 -4.32 3.902 1 93.62 17 ILE B C 1
ATOM 711 O O . ILE B 1 17 ? 3.799 -4.16 3.727 1 93.62 17 ILE B O 1
ATOM 715 N N . CYS B 1 18 ? 5.578 -4.199 5.074 1 93.06 18 CYS B N 1
ATOM 716 C CA . CYS B 1 18 ? 4.785 -3.891 6.258 1 93.06 18 CYS B CA 1
ATOM 717 C C . CYS B 1 18 ? 4.117 -2.525 6.125 1 93.06 18 CYS B C 1
ATOM 719 O O . CYS B 1 18 ? 2.949 -2.365 6.48 1 93.06 18 CYS B O 1
ATOM 721 N N . THR B 1 19 ? 4.879 -1.582 5.66 1 93.06 19 THR B N 1
ATOM 722 C CA . THR B 1 19 ? 4.32 -0.247 5.477 1 93.06 19 THR B CA 1
ATOM 723 C C . THR B 1 19 ? 3.178 -0.272 4.465 1 93.06 19 THR B C 1
ATOM 725 O O . THR B 1 19 ? 2.158 0.395 4.652 1 93.06 19 THR B O 1
ATOM 728 N N . THR B 1 20 ? 3.354 -1.033 3.387 1 95.31 20 THR B N 1
ATOM 729 C CA . THR B 1 20 ? 2.293 -1.161 2.393 1 95.31 20 THR B CA 1
ATOM 730 C C . THR B 1 20 ? 1.053 -1.804 3.006 1 95.31 20 THR B C 1
ATOM 732 O O . THR B 1 20 ? -0.067 -1.338 2.785 1 95.31 20 THR B O 1
ATOM 735 N N . ALA B 1 21 ? 1.231 -2.867 3.695 1 96 21 ALA B N 1
ATOM 736 C CA . ALA B 1 21 ? 0.103 -3.514 4.359 1 96 21 ALA B CA 1
ATOM 737 C C . ALA B 1 21 ? -0.619 -2.539 5.285 1 96 21 ALA B C 1
ATOM 739 O O . ALA B 1 21 ? -1.851 -2.479 5.297 1 96 21 ALA B O 1
ATOM 740 N N . ASP B 1 22 ? 0.131 -1.771 6.09 1 94.94 22 ASP B N 1
ATOM 741 C CA . ASP B 1 22 ? -0.446 -0.778 6.992 1 94.94 22 ASP B CA 1
ATOM 742 C C . ASP B 1 22 ? -1.256 0.26 6.219 1 94.94 22 ASP B C 1
ATOM 744 O O . ASP B 1 22 ? -2.346 0.647 6.641 1 94.94 22 ASP B O 1
ATOM 748 N N . ALA B 1 23 ? -0.728 0.681 5.113 1 95.38 23 ALA B N 1
ATOM 749 C CA . ALA B 1 23 ? -1.416 1.641 4.25 1 95.38 23 ALA B CA 1
ATOM 750 C C . ALA B 1 23 ? -2.729 1.064 3.727 1 95.38 23 ALA B C 1
ATOM 752 O O . ALA B 1 23 ? -3.738 1.768 3.66 1 95.38 23 ALA B O 1
ATOM 753 N N . LEU B 1 24 ? -2.732 -0.149 3.33 1 97.5 24 LEU B N 1
ATOM 754 C CA . LEU B 1 24 ? -3.943 -0.811 2.857 1 97.5 24 LEU B CA 1
ATOM 755 C C . LEU B 1 24 ? -4.984 -0.897 3.969 1 97.5 24 LEU B C 1
ATOM 757 O O . LEU B 1 24 ? -6.168 -0.633 3.74 1 97.5 24 LEU B O 1
ATOM 761 N N . TYR B 1 25 ? -4.543 -1.221 5.156 1 94.94 25 TYR B N 1
ATOM 762 C CA . TYR B 1 25 ? -5.441 -1.221 6.305 1 94.94 25 TYR B CA 1
ATOM 763 C C . TYR B 1 25 ? -6.035 0.164 6.531 1 94.94 25 TYR B C 1
ATOM 765 O O . TYR B 1 25 ? -7.234 0.298 6.785 1 94.94 25 TYR B O 1
ATOM 773 N N . GLU B 1 26 ? -5.109 1.106 6.488 1 94.56 26 GLU B N 1
ATOM 774 C CA . GLU B 1 26 ? -5.559 2.482 6.684 1 94.56 26 GLU B CA 1
ATOM 775 C C . GLU B 1 26 ? -6.637 2.859 5.676 1 94.56 26 GLU B C 1
ATOM 777 O O . GLU B 1 26 ? -7.555 3.621 5.992 1 94.56 26 GLU B O 1
ATOM 782 N N . ALA B 1 27 ? -6.535 2.377 4.512 1 96.06 27 ALA B N 1
ATOM 783 C CA . ALA B 1 27 ? -7.504 2.627 3.445 1 96.06 27 ALA B CA 1
ATOM 784 C C . ALA B 1 27 ? -8.727 1.719 3.588 1 96.06 27 ALA B C 1
ATOM 786 O O . ALA B 1 27 ? -9.562 1.65 2.688 1 96.06 27 ALA B O 1
ATOM 787 N N . GLN B 1 28 ? -8.758 0.936 4.621 1 95 28 GLN B N 1
ATOM 788 C CA . GLN B 1 28 ? -9.883 0.08 4.98 1 95 28 GLN B CA 1
ATOM 789 C C . GLN B 1 28 ? -10.078 -1.033 3.957 1 95 28 GLN B C 1
ATOM 791 O O . GLN B 1 28 ? -11.203 -1.444 3.686 1 95 28 GLN B O 1
ATOM 796 N N . VAL B 1 29 ? -9.094 -1.438 3.354 1 96 29 VAL B N 1
ATOM 797 C CA . VAL B 1 29 ? -9.133 -2.604 2.477 1 96 29 VAL B CA 1
ATOM 798 C C . VAL B 1 29 ? -9.328 -3.871 3.309 1 96 29 VAL B C 1
ATOM 800 O O . VAL B 1 29 ? -8.742 -4.008 4.387 1 96 29 VAL B O 1
ATOM 803 N N . SER B 1 30 ? -10.102 -4.762 2.744 1 96.06 30 SER B N 1
ATOM 804 C CA . SER B 1 30 ? -10.367 -5.988 3.49 1 96.06 30 SER B CA 1
ATOM 805 C C . SER B 1 30 ? -9.117 -6.863 3.574 1 96.06 30 SER B C 1
ATOM 807 O O . SER B 1 30 ? -8.273 -6.832 2.68 1 96.06 30 SER B O 1
ATOM 809 N N . VAL B 1 31 ? -9.102 -7.758 4.645 1 95.81 31 VAL B N 1
ATOM 810 C CA . VAL B 1 31 ? -7.949 -8.625 4.867 1 95.81 31 VAL B CA 1
ATOM 811 C C . VAL B 1 31 ? -7.762 -9.555 3.674 1 95.81 31 VAL B C 1
ATOM 813 O O . VAL B 1 31 ? -6.633 -9.828 3.264 1 95.81 31 VAL B O 1
ATOM 816 N N . TYR B 1 32 ? -8.828 -10 3.143 1 96.31 32 TYR B N 1
ATOM 817 C CA . TYR B 1 32 ? -8.766 -10.875 1.979 1 96.31 32 TYR B CA 1
ATOM 818 C C . TYR B 1 32 ? -8.109 -10.172 0.8 1 96.31 32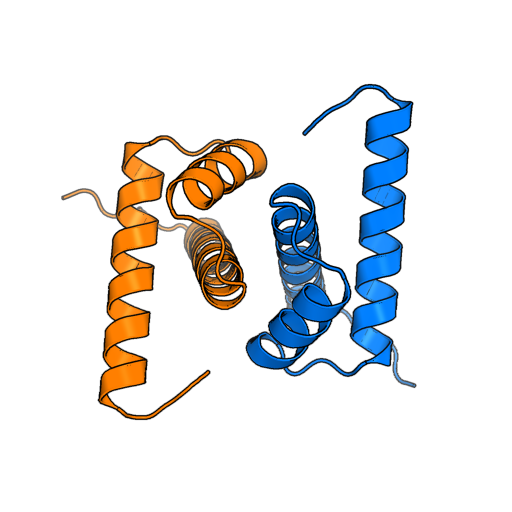 TYR B C 1
ATOM 820 O O . TYR B 1 32 ? -7.238 -10.742 0.137 1 96.31 32 TYR B O 1
ATOM 828 N N . GLU B 1 33 ? -8.516 -9 0.57 1 96.69 33 GLU B N 1
ATOM 829 C CA . GLU B 1 33 ? -7.953 -8.211 -0.526 1 96.69 33 GLU B CA 1
ATOM 830 C C . GLU B 1 33 ? -6.492 -7.855 -0.26 1 96.69 33 GLU B C 1
ATOM 832 O O . GLU B 1 33 ? -5.688 -7.781 -1.189 1 96.69 33 GLU B O 1
ATOM 837 N N . ILE B 1 34 ? -6.129 -7.645 1.006 1 97.38 34 ILE B N 1
ATOM 838 C CA . ILE B 1 34 ? -4.742 -7.375 1.365 1 97.38 34 ILE B CA 1
ATOM 839 C C . ILE B 1 34 ? -3.881 -8.594 1.047 1 97.38 34 ILE B C 1
ATOM 841 O O . ILE B 1 34 ? -2.791 -8.469 0.486 1 97.38 34 ILE B O 1
ATOM 845 N N . HIS B 1 35 ? -4.348 -9.766 1.312 1 96.19 35 HIS B N 1
ATOM 846 C CA . HIS B 1 35 ? -3.652 -11.008 0.98 1 96.19 35 HIS B CA 1
ATOM 847 C C . HIS B 1 35 ? -3.365 -11.094 -0.515 1 96.19 35 HIS B C 1
ATOM 849 O O . HIS B 1 35 ? -2.238 -11.383 -0.919 1 96.19 35 HIS B O 1
ATOM 855 N N . ARG B 1 36 ? -4.367 -10.836 -1.229 1 96.12 36 ARG B N 1
ATOM 856 C CA . ARG B 1 36 ? -4.25 -10.938 -2.68 1 96.12 36 ARG B CA 1
ATOM 857 C C . ARG B 1 36 ? -3.209 -9.969 -3.219 1 96.12 36 ARG B C 1
ATOM 859 O O . ARG B 1 36 ? -2.355 -10.344 -4.023 1 96.12 36 ARG B O 1
ATOM 866 N N . VAL B 1 37 ? -3.305 -8.75 -2.783 1 95.62 37 VAL B N 1
ATOM 867 C CA . VAL B 1 37 ? -2.434 -7.699 -3.293 1 95.62 37 VAL B CA 1
ATOM 868 C C . VAL B 1 37 ? -0.985 -7.992 -2.906 1 95.62 37 VAL B C 1
ATOM 870 O O . VAL B 1 37 ? -0.084 -7.914 -3.744 1 95.62 37 VAL B O 1
ATOM 873 N N . LEU B 1 38 ? -0.733 -8.305 -1.642 1 95.56 38 LEU B N 1
ATOM 874 C CA . LEU B 1 38 ? 0.631 -8.578 -1.204 1 95.56 38 LEU B CA 1
ATOM 875 C C . LEU B 1 38 ? 1.202 -9.789 -1.936 1 95.56 38 LEU B C 1
ATOM 877 O O . LEU B 1 38 ? 2.379 -9.805 -2.305 1 95.56 38 LEU B O 1
ATOM 881 N N . ALA B 1 39 ? 0.411 -10.82 -2.119 1 94.56 39 ALA B N 1
ATOM 882 C CA . ALA B 1 39 ? 0.855 -12 -2.859 1 94.56 39 ALA B CA 1
ATOM 883 C C . ALA B 1 39 ? 1.255 -11.633 -4.285 1 94.56 39 ALA B C 1
ATOM 885 O O . ALA B 1 39 ? 2.283 -12.094 -4.785 1 94.56 39 ALA B O 1
ATOM 886 N N . LYS B 1 40 ? 0.442 -10.836 -4.898 1 92.25 40 LYS B N 1
ATOM 887 C CA . LYS B 1 40 ? 0.654 -10.453 -6.293 1 92.25 40 LYS B CA 1
ATOM 888 C C . LYS B 1 40 ? 1.919 -9.609 -6.445 1 92.25 40 LYS B C 1
ATOM 890 O O . LYS B 1 40 ? 2.703 -9.828 -7.371 1 92.25 40 LYS B O 1
ATOM 895 N N . PHE B 1 41 ? 2.164 -8.617 -5.562 1 91.81 41 PHE B N 1
ATOM 896 C CA . PHE B 1 41 ? 3.219 -7.625 -5.727 1 91.81 41 PHE B CA 1
ATOM 897 C C . PHE B 1 41 ? 4.559 -8.18 -5.25 1 91.81 41 PHE B C 1
ATOM 899 O O . PHE B 1 41 ? 5.613 -7.781 -5.758 1 91.81 41 PHE B O 1
ATOM 906 N N . TRP B 1 42 ? 4.508 -9.016 -4.328 1 91.75 42 TRP B N 1
ATOM 907 C CA . TRP B 1 42 ? 5.781 -9.406 -3.734 1 91.75 42 TRP B CA 1
ATOM 908 C C . TRP B 1 42 ? 5.945 -10.922 -3.764 1 91.75 42 TRP B C 1
ATOM 910 O O . TRP B 1 42 ? 6.883 -11.461 -3.172 1 91.75 42 TRP B O 1
ATOM 920 N N . ASN B 1 43 ? 5.043 -11.633 -4.391 1 90.88 43 ASN B N 1
ATOM 921 C CA . ASN B 1 43 ? 5.105 -13.086 -4.539 1 90.88 43 ASN B CA 1
ATOM 922 C C . ASN B 1 43 ? 5.27 -13.773 -3.189 1 90.88 43 ASN B C 1
ATOM 924 O O . ASN B 1 43 ? 6.148 -14.625 -3.025 1 90.88 43 ASN B O 1
ATOM 928 N N . LEU B 1 44 ? 4.559 -13.367 -2.246 1 92.25 44 LEU B N 1
ATOM 929 C CA . LEU B 1 44 ? 4.621 -13.914 -0.897 1 92.25 44 LEU B CA 1
ATOM 930 C C . LEU B 1 44 ? 3.668 -15.102 -0.746 1 92.25 44 LEU B C 1
ATOM 932 O O . LEU B 1 44 ? 2.613 -15.141 -1.384 1 92.25 44 LEU B O 1
ATOM 936 N N . THR B 1 45 ? 4.113 -15.992 0.092 1 93.25 45 THR B N 1
ATOM 937 C CA . THR B 1 45 ? 3.217 -17.094 0.457 1 93.25 45 THR B CA 1
ATOM 938 C C . THR B 1 45 ? 2.17 -16.609 1.462 1 93.25 45 THR B C 1
ATOM 940 O O . THR B 1 45 ? 2.33 -15.562 2.084 1 93.25 45 THR B O 1
ATOM 943 N N . CYS B 1 46 ? 1.112 -17.484 1.55 1 94.12 46 CYS B N 1
ATOM 944 C CA . CYS B 1 46 ? 0.071 -17.172 2.525 1 94.12 46 CYS B CA 1
ATOM 945 C C . CYS B 1 46 ? 0.654 -17.062 3.928 1 94.12 46 CYS B C 1
ATOM 947 O O . CYS B 1 46 ? 0.313 -16.156 4.676 1 94.12 46 CYS B O 1
ATOM 949 N N . HIS B 1 47 ? 1.558 -17.969 4.207 1 93.19 47 HIS B N 1
ATOM 950 C CA . HIS B 1 47 ? 2.145 -17.969 5.543 1 93.19 47 HIS B CA 1
ATOM 951 C C . HIS B 1 47 ? 2.947 -16.703 5.801 1 93.19 47 HIS B C 1
ATOM 953 O O . HIS B 1 47 ? 2.818 -16.078 6.859 1 93.19 47 HIS B O 1
ATOM 959 N N . GLN B 1 48 ? 3.719 -16.312 4.906 1 92.94 48 GLN B N 1
ATOM 960 C CA . GLN B 1 48 ? 4.5 -15.094 5.02 1 92.94 48 GLN B CA 1
ATOM 961 C C . GLN B 1 48 ? 3.594 -13.875 5.164 1 92.94 48 GLN B C 1
ATOM 963 O O . GLN B 1 48 ? 3.875 -12.977 5.965 1 92.94 48 GLN B O 1
ATOM 968 N N . ILE B 1 49 ? 2.502 -13.867 4.422 1 95.38 49 ILE B N 1
ATOM 969 C CA . ILE B 1 49 ? 1.566 -12.75 4.477 1 95.38 49 ILE B CA 1
ATOM 970 C C . ILE B 1 49 ? 0.932 -12.68 5.863 1 95.38 49 ILE B C 1
ATOM 972 O O . ILE B 1 49 ? 0.819 -11.594 6.441 1 95.38 49 ILE B O 1
ATOM 976 N N . GLU B 1 50 ? 0.568 -13.773 6.355 1 94.5 50 GLU B N 1
ATOM 977 C CA . GLU B 1 50 ? -0.045 -13.805 7.68 1 94.5 50 GLU B CA 1
ATOM 978 C C . GLU B 1 50 ? 0.917 -13.289 8.75 1 94.5 50 GLU B C 1
ATOM 980 O O . GLU B 1 50 ? 0.515 -12.555 9.648 1 94.5 50 GLU B O 1
ATOM 985 N N . GLU B 1 51 ? 2.115 -13.656 8.648 1 92.88 51 GLU B N 1
ATOM 986 C CA . GLU B 1 51 ? 3.115 -13.164 9.586 1 92.88 51 GLU B CA 1
ATOM 987 C C . GLU B 1 51 ? 3.232 -11.641 9.523 1 92.88 51 GLU B C 1
ATOM 989 O O . GLU B 1 51 ? 3.305 -10.969 10.555 1 92.88 51 GLU B O 1
ATOM 994 N N . ILE B 1 52 ? 3.34 -11.156 8.344 1 93 52 ILE B N 1
ATOM 995 C CA . ILE B 1 52 ? 3.436 -9.719 8.133 1 93 52 ILE B CA 1
ATOM 996 C C . ILE B 1 52 ? 2.207 -9.023 8.719 1 93 52 ILE B C 1
ATOM 998 O O . ILE B 1 52 ? 2.328 -8.016 9.422 1 93 52 ILE B O 1
ATOM 1002 N N . LEU B 1 53 ? 1.006 -9.539 8.383 1 95.94 53 LEU B N 1
ATOM 1003 C CA . LEU B 1 53 ? -0.226 -8.914 8.859 1 95.94 53 LEU B CA 1
ATOM 1004 C C . LEU B 1 53 ? -0.312 -8.961 10.375 1 95.94 53 LEU B C 1
ATOM 1006 O O . LEU B 1 53 ? -0.834 -8.031 11 1 95.94 53 LEU B O 1
ATOM 1010 N N . ASP B 1 54 ? 0.216 -10 10.93 1 93.88 54 ASP B N 1
ATOM 1011 C CA . ASP B 1 54 ? 0.245 -10.086 12.383 1 93.88 54 ASP B CA 1
ATOM 1012 C C . ASP B 1 54 ? 1.084 -8.961 12.984 1 93.88 54 ASP B C 1
ATOM 1014 O O . ASP B 1 54 ? 0.672 -8.32 13.953 1 93.88 54 ASP B O 1
ATOM 1018 N N . ILE B 1 55 ? 2.203 -8.82 12.453 1 92.44 55 ILE B N 1
ATOM 1019 C CA . ILE B 1 55 ? 3.105 -7.77 12.914 1 92.44 55 ILE B CA 1
ATOM 1020 C C . ILE B 1 55 ? 2.428 -6.406 12.773 1 92.44 55 ILE B C 1
ATOM 1022 O O . ILE B 1 55 ? 2.451 -5.598 13.703 1 92.44 55 ILE B O 1
ATOM 1026 N N . VAL B 1 56 ? 1.829 -6.141 11.641 1 93.44 56 VAL B N 1
ATOM 1027 C CA . VAL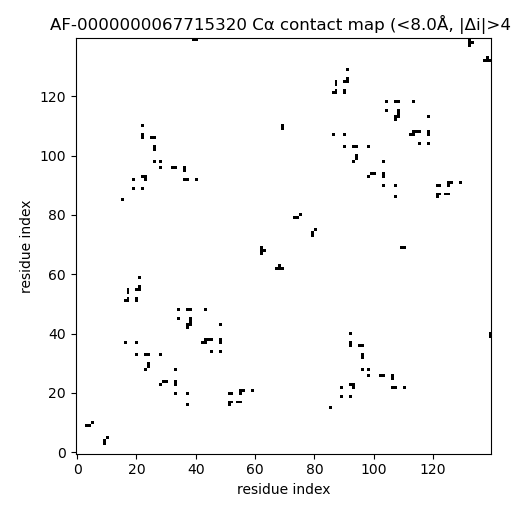 B 1 56 ? 1.22 -4.848 11.344 1 93.44 56 VAL B CA 1
ATOM 1028 C C . VAL B 1 56 ? 0.012 -4.625 12.25 1 93.44 56 VAL B C 1
ATOM 1030 O O . VAL B 1 56 ? -0.182 -3.529 12.781 1 93.44 56 VAL B O 1
ATOM 1033 N N . ASP B 1 57 ? -0.743 -5.625 12.391 1 91.31 57 ASP B N 1
ATOM 1034 C CA . ASP B 1 57 ? -1.914 -5.512 13.258 1 91.31 57 ASP B CA 1
ATOM 1035 C C . ASP B 1 57 ? -1.51 -5.18 14.688 1 91.31 57 ASP B C 1
ATOM 1037 O O . ASP B 1 57 ? -2.145 -4.348 15.344 1 91.31 57 ASP B O 1
ATOM 1041 N N . GLU B 1 58 ? -0.544 -5.816 15.141 1 89.69 58 GLU B N 1
ATOM 1042 C CA . GLU B 1 58 ? -0.068 -5.535 16.484 1 89.69 58 GLU B CA 1
ATOM 1043 C C . GLU B 1 58 ? 0.394 -4.09 16.625 1 89.69 58 GLU B C 1
ATOM 1045 O O . GLU B 1 58 ? 0.056 -3.41 17.594 1 89.69 58 GLU B O 1
ATOM 1050 N N . ALA B 1 59 ? 1.177 -3.697 15.703 1 87.38 59 ALA B N 1
ATOM 1051 C CA . ALA B 1 59 ? 1.646 -2.314 15.727 1 87.38 59 ALA B CA 1
ATOM 1052 C C . ALA B 1 59 ? 0.475 -1.338 15.711 1 87.38 59 ALA B C 1
ATOM 1054 O O . ALA B 1 59 ? 0.5 -0.319 16.406 1 87.38 59 ALA B O 1
ATOM 1055 N N . ARG B 1 60 ? -0.584 -1.608 14.914 1 88.5 60 ARG B N 1
ATOM 1056 C CA . ARG B 1 60 ? -1.751 -0.736 14.828 1 88.5 60 ARG B CA 1
ATOM 1057 C C . ARG B 1 60 ? -2.52 -0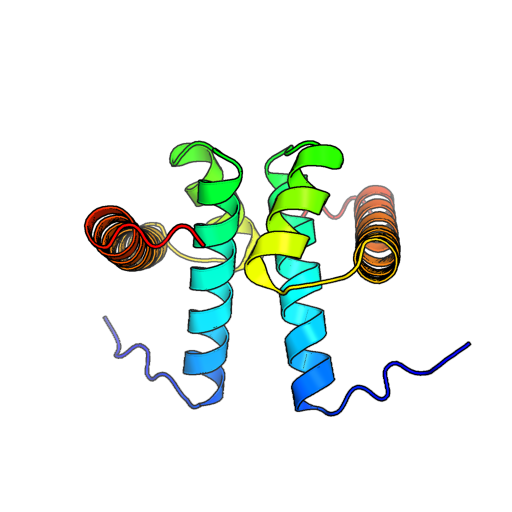.716 16.141 1 88.5 60 ARG B C 1
ATOM 1059 O O . ARG B 1 60 ? -3.012 0.333 16.562 1 88.5 60 ARG B O 1
ATOM 1066 N N . ARG B 1 61 ? -2.594 -1.807 16.719 1 87 61 ARG B N 1
ATOM 1067 C CA . ARG B 1 61 ? -3.262 -1.879 18.016 1 87 61 ARG B CA 1
ATOM 1068 C C . ARG B 1 61 ? -2.51 -1.068 19.062 1 87 61 ARG B C 1
ATOM 1070 O O . ARG B 1 61 ? -3.121 -0.359 19.859 1 87 61 ARG B O 1
ATOM 1077 N N . ASP B 1 62 ? -1.259 -1.174 19.031 1 85.56 62 ASP B N 1
ATOM 1078 C CA . ASP B 1 62 ? -0.436 -0.42 19.969 1 85.56 62 ASP B CA 1
ATOM 1079 C C . ASP B 1 62 ? -0.615 1.083 19.766 1 85.56 62 ASP B C 1
ATOM 1081 O O . ASP B 1 62 ? -0.72 1.833 20.75 1 85.56 62 ASP B O 1
ATOM 1085 N N . ARG B 1 63 ? -0.644 1.521 18.531 1 80.81 63 ARG B N 1
ATOM 1086 C CA . ARG B 1 63 ? -0.819 2.938 18.234 1 80.81 63 ARG B CA 1
ATOM 1087 C C . ARG B 1 63 ? -2.186 3.432 18.688 1 80.81 63 ARG B C 1
ATOM 1089 O O . ARG B 1 63 ? -2.309 4.543 19.219 1 80.81 63 ARG B O 1
ATOM 1096 N N . ARG B 1 64 ? -3.152 2.625 18.484 1 81.81 64 ARG B N 1
ATOM 1097 C CA . ARG B 1 64 ? -4.496 2.99 18.922 1 81.81 64 ARG B CA 1
ATOM 1098 C C . ARG B 1 64 ? -4.57 3.092 20.438 1 81.81 64 ARG B C 1
ATOM 1100 O O . ARG B 1 64 ? -5.207 4 20.969 1 81.81 64 ARG B O 1
ATOM 1107 N N . ALA B 1 65 ? -3.951 2.162 21.031 1 82.88 65 ALA B N 1
ATOM 1108 C CA . ALA B 1 65 ? -3.975 2.152 22.484 1 82.88 65 ALA B CA 1
ATOM 1109 C C . ALA B 1 65 ? -3.291 3.395 23.062 1 82.88 65 ALA B C 1
ATOM 1111 O O . ALA B 1 65 ? -3.707 3.92 24.094 1 82.88 65 ALA B O 1
ATOM 1112 N N . LEU B 1 66 ? -2.357 3.873 22.328 1 85 66 LEU B N 1
ATOM 1113 C CA . LEU B 1 66 ? -1.585 5.027 22.781 1 85 66 LEU B CA 1
ATOM 1114 C C . LEU B 1 66 ? -2.23 6.328 22.312 1 85 66 LEU B C 1
ATOM 1116 O O . LEU B 1 66 ? -1.802 7.414 22.703 1 85 66 LEU B O 1
ATOM 1120 N N . GLY B 1 67 ? -3.307 6.199 21.547 1 75.56 67 GLY B N 1
ATOM 1121 C CA . GLY B 1 67 ? -3.979 7.375 21.016 1 75.56 67 GLY B CA 1
ATOM 1122 C C . GLY B 1 67 ? -3.219 8.031 19.891 1 75.56 67 GLY B C 1
ATOM 1123 O O . GLY B 1 67 ? -3.363 9.234 19.656 1 75.56 67 GLY B O 1
ATOM 1124 N N . VAL B 1 68 ? -2.248 7.32 19.422 1 63.75 68 VAL B N 1
ATOM 1125 C CA . VAL B 1 68 ? -1.443 7.863 18.328 1 63.75 68 VAL B CA 1
ATOM 1126 C C . VAL B 1 68 ? -2.031 7.434 16.984 1 63.75 68 VAL B C 1
ATOM 1128 O O . VAL B 1 68 ? -2.346 6.258 16.797 1 63.75 68 VAL B O 1
ATOM 1131 N N . ASP B 1 69 ? -2.811 8.141 16.359 1 57.94 69 ASP B N 1
ATOM 1132 C CA . ASP B 1 69 ? -3.293 7.844 15.016 1 57.94 69 ASP B CA 1
ATOM 1133 C C . ASP B 1 69 ? -2.271 8.266 13.961 1 57.94 69 ASP B C 1
ATOM 1135 O O . ASP B 1 69 ? -1.688 9.344 14.047 1 57.94 69 ASP B O 1
ATOM 1139 N N . ILE B 1 70 ? -1.704 7.18 13.414 1 53.44 70 ILE B N 1
ATOM 1140 C CA . ILE B 1 70 ? -0.896 7.664 12.297 1 53.44 70 ILE B CA 1
ATOM 1141 C C . ILE B 1 70 ? -1.796 8.336 11.258 1 53.44 70 ILE B C 1
ATOM 1143 O O . ILE B 1 70 ? -2.947 7.934 11.078 1 53.44 70 ILE B O 1
#

Solvent-accessible surface area (backbone atoms only — not comparable to full-atom values): 8005 Å² total; per-residue (Å²): 140,70,74,80,75,56,42,79,72,39,49,54,49,49,49,46,51,41,51,36,53,47,46,38,48,73,66,66,50,51,70,71,56,50,51,53,47,49,28,61,76,64,69,47,52,71,67,56,48,50,52,47,51,49,54,40,49,50,54,52,50,53,30,53,75,70,68,46,73,118,136,77,70,74,78,50,44,71,74,40,46,54,49,49,50,48,53,40,51,36,52,46,46,39,48,74,66,66,50,51,71,68,54,49,52,53,46,48,28,60,75,64,68,46,51,70,68,58,47,50,53,46,52,48,55,42,50,50,53,51,50,52,30,53,74,69,69,46,74,119

Secondary structure (DSSP, 8-state):
-------HHHHHHHHHHHHHHHHHHHTT--HHHHHHHHHHHH---HHHHHHHHHHHHHHHHHHHHHT---/-------HHHHHHHHHHHHHHHHHHHTT--HHHHHHHHHHHH---HHHHHHHHHHHHHHHHHHHHHT---

Radius of gyration: 15.4 Å; Cα contacts (8 Å, |Δi|>4): 102; chains: 2; bounding box: 31×43×46 Å

Organism: Corynebacterium glutamicum (strain ATCC 13032 / DSM 20300 / JCM 1318 / BCRC 11384 / CCUG 27702 / LMG 3730 / NBRC 12168 / NCIMB 10025 / NRRL B-2784 / 534) (NCBI:txid196627)

Foldseek 3Di:
DDPCPCDVVNVVVLVVLLVVLLVCVVVVHDPVVNQVVSCVPPVDDPVRSVVSVVVSVVVVVVCVVVVNDD/DDPPPQDVVNVVVLVVLLVVLLVCVVVVHDPVVNQVVSCVPPVDDPVRSVVSVVVSVVVVVVCVVVVNDD

pLDDT: mean 81.54, std 21.37, range [18.06, 97.5]

Nearest PDB structures (foldseek):
  4fcy-assembly1_A  TM=8.179E-01  e=2.806E+00  Muvirus mu
  4fcy-assembly1_B  TM=8.159E-01  e=2.987E+00  Muvirus mu
  4fcy-assembly1_B  TM=8.163E-01  e=2.744E+00  Muvirus mu

Sequence (140 aa):
MGYLGIDRDNEEHNIHICTTADALYEAQVSVYEIHRVLAKFWNLTCHQIEEILDIVDEARRDRRALGVDIMGYLGIDRDNEEHNIHICTTADALYEAQVSVYEIHRVLAKFWNLTCHQIEEILDIVDEARRDRRALGVDI